Protein AF-A0A4U7F0R4-F1 (afdb_monomer)

Foldseek 3Di:
DADDQDDDPDQLCPCPPPDHSVRSCCCRVPVVVVVSVVVRVVVVVVVVVD

Structure (mmCIF, N/CA/C/O backbone):
data_AF-A0A4U7F0R4-F1
#
_entry.id   AF-A0A4U7F0R4-F1
#
loop_
_atom_site.group_PDB
_atom_site.id
_atom_site.type_symbol
_atom_site.label_atom_id
_atom_site.label_alt_id
_atom_site.label_comp_id
_atom_site.label_asym_id
_atom_site.label_entity_id
_atom_site.label_seq_id
_atom_site.pdbx_PDB_ins_code
_atom_site.Cartn_x
_atom_site.Cartn_y
_atom_site.Cartn_z
_atom_site.occupancy
_atom_site.B_iso_or_equiv
_atom_site.auth_seq_id
_atom_site.auth_comp_id
_atom_site.auth_asym_id
_atom_site.auth_atom_id
_atom_site.pdbx_PDB_model_num
ATOM 1 N N . MET A 1 1 ? 1.123 -7.255 -19.885 1.00 67.81 1 MET A N 1
ATOM 2 C CA . MET A 1 1 ? -0.068 -7.507 -19.030 1.00 67.81 1 MET A CA 1
ATOM 3 C C . MET A 1 1 ? -0.009 -6.502 -17.895 1.00 67.81 1 MET A C 1
ATOM 5 O O . MET A 1 1 ? 1.077 -6.328 -17.365 1.00 67.81 1 MET A O 1
ATOM 9 N N . SER A 1 2 ? -1.111 -5.825 -17.570 1.00 87.06 2 SER A N 1
ATOM 10 C CA . SER A 1 2 ? -1.147 -4.860 -16.463 1.00 87.06 2 SER A CA 1
ATOM 11 C C . SER A 1 2 ? -1.719 -5.541 -15.229 1.00 87.06 2 SER A C 1
ATOM 13 O O . SER A 1 2 ? -2.772 -6.169 -15.320 1.00 87.06 2 SER A O 1
ATOM 15 N N . TYR A 1 3 ? -1.027 -5.430 -14.103 1.00 96.69 3 TYR A N 1
ATOM 16 C CA . TYR A 1 3 ? -1.555 -5.808 -12.798 1.00 96.69 3 TYR A CA 1
ATOM 17 C C . TYR A 1 3 ? -2.460 -4.693 -12.278 1.00 96.69 3 TYR A C 1
ATOM 19 O O . TYR A 1 3 ? -2.227 -3.513 -12.561 1.00 96.69 3 TYR A O 1
ATOM 27 N N . GLU A 1 4 ? -3.474 -5.076 -11.512 1.00 97.44 4 GLU A N 1
ATOM 28 C CA . GLU A 1 4 ? -4.423 -4.173 -10.864 1.00 97.44 4 GLU A CA 1
ATOM 29 C C . GLU A 1 4 ? -4.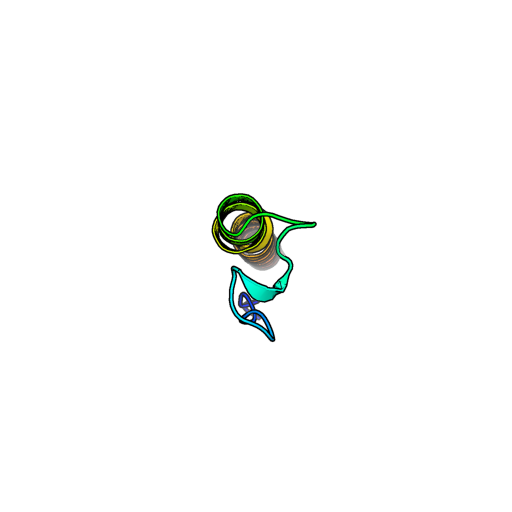446 -4.464 -9.362 1.00 97.44 4 GLU A C 1
ATOM 31 O O . GLU A 1 4 ? -4.124 -5.573 -8.930 1.00 97.44 4 GLU A O 1
ATOM 36 N N . LEU A 1 5 ? -4.770 -3.447 -8.563 1.00 98.06 5 LEU A N 1
ATOM 37 C CA . LEU A 1 5 ? -4.930 -3.608 -7.124 1.00 98.06 5 LEU A CA 1
ATOM 38 C C . LEU A 1 5 ? -6.323 -4.176 -6.845 1.00 98.06 5 LEU A C 1
ATOM 40 O O . LEU A 1 5 ? -7.325 -3.491 -7.055 1.00 98.06 5 LEU A O 1
ATOM 44 N N . ASP A 1 6 ? -6.376 -5.421 -6.378 1.00 97.94 6 ASP A N 1
ATOM 45 C CA . ASP A 1 6 ? -7.631 -6.047 -5.970 1.00 97.94 6 ASP A CA 1
ATOM 46 C C . ASP A 1 6 ? -8.234 -5.315 -4.764 1.00 97.94 6 ASP A C 1
ATOM 48 O O . ASP A 1 6 ? -7.495 -4.962 -3.846 1.00 97.94 6 ASP A O 1
ATOM 52 N N . PRO A 1 7 ? -9.564 -5.129 -4.708 1.00 97.88 7 PRO A N 1
ATOM 53 C CA . PRO A 1 7 ? -10.207 -4.557 -3.536 1.00 97.88 7 PRO A CA 1
ATOM 54 C C . PRO A 1 7 ? -10.063 -5.482 -2.323 1.00 97.88 7 PRO A C 1
ATOM 56 O O . PRO A 1 7 ? -10.036 -6.712 -2.446 1.00 97.88 7 PRO A O 1
ATOM 59 N N . LEU A 1 8 ? -10.056 -4.891 -1.127 1.00 98.00 8 LEU A N 1
ATOM 60 C CA . LEU A 1 8 ? -10.122 -5.665 0.107 1.00 98.00 8 LEU A CA 1
ATOM 61 C C . LEU A 1 8 ? -11.423 -6.489 0.167 1.00 98.00 8 LEU A C 1
ATOM 63 O O . LEU A 1 8 ? -12.486 -6.017 -0.241 1.00 98.00 8 LEU A O 1
ATOM 67 N N . PRO A 1 9 ? -11.380 -7.714 0.723 1.00 98.19 9 PRO A N 1
ATOM 68 C CA . PRO A 1 9 ? -12.569 -8.551 0.882 1.00 98.19 9 PRO A CA 1
ATOM 69 C C . PRO A 1 9 ? -13.438 -8.143 2.089 1.00 98.19 9 PRO A C 1
ATOM 71 O O . PRO A 1 9 ? -14.368 -8.867 2.446 1.00 98.19 9 PRO A O 1
ATOM 74 N N . TYR A 1 10 ? -13.107 -7.030 2.745 1.00 98.50 10 TYR A N 1
ATOM 75 C CA . TYR A 1 10 ? -13.772 -6.466 3.916 1.00 98.50 10 TYR A CA 1
ATOM 76 C C . TYR A 1 10 ? -13.556 -4.947 3.962 1.00 98.50 10 TYR A C 1
ATOM 78 O O . TYR A 1 10 ? -12.642 -4.432 3.316 1.00 98.50 10 TYR A O 1
ATOM 86 N N . ASP A 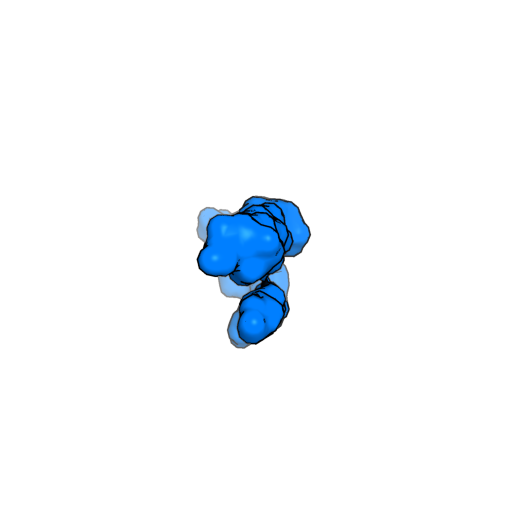1 11 ? -14.382 -4.255 4.745 1.00 98.56 11 ASP A N 1
ATOM 87 C CA . ASP A 1 11 ? -14.264 -2.813 4.983 1.00 98.56 11 ASP A CA 1
ATOM 88 C C . ASP A 1 11 ? -12.974 -2.476 5.761 1.00 98.56 11 ASP A C 1
ATOM 90 O O . ASP A 1 11 ? -12.425 -3.318 6.477 1.00 98.56 11 ASP A O 1
ATOM 94 N N . TYR A 1 12 ? -12.468 -1.245 5.633 1.00 98.56 12 TYR A N 1
ATOM 95 C CA . TYR A 1 12 ? -11.187 -0.839 6.237 1.00 98.56 12 TYR A CA 1
ATOM 96 C C . TYR A 1 12 ? -11.171 -0.894 7.773 1.00 98.56 12 TYR A C 1
ATOM 98 O O . TYR A 1 12 ? -10.108 -1.062 8.367 1.00 98.56 12 TYR A O 1
ATOM 106 N N . ASP A 1 13 ? -12.320 -0.803 8.436 1.00 98.50 13 ASP A N 1
ATOM 107 C CA . ASP A 1 13 ? -12.447 -0.876 9.895 1.00 98.50 13 ASP A CA 1
ATOM 108 C C . ASP A 1 13 ? -12.691 -2.307 10.417 1.00 98.50 13 ASP A C 1
ATOM 110 O O . ASP A 1 13 ? -12.696 -2.544 11.627 1.00 98.50 13 ASP A O 1
ATOM 114 N N . ALA A 1 14 ? -12.827 -3.301 9.531 1.00 98.62 14 ALA A N 1
ATOM 115 C CA . ALA A 1 14 ? -13.223 -4.664 9.897 1.00 98.62 14 ALA A CA 1
ATOM 116 C C . ALA A 1 14 ? -12.231 -5.393 10.825 1.00 98.62 14 ALA A C 1
ATOM 118 O O . ALA A 1 14 ? -12.561 -6.439 11.392 1.00 98.62 14 ALA A O 1
ATOM 119 N N . LEU A 1 15 ? -11.007 -4.874 10.963 1.00 98.12 15 LEU A N 1
ATOM 120 C CA . LEU A 1 15 ? -9.938 -5.451 11.783 1.00 98.12 15 LEU A CA 1
ATOM 121 C C . LEU A 1 15 ? -9.723 -4.708 13.113 1.00 98.12 15 LEU A C 1
ATOM 123 O O . LEU A 1 15 ? -8.818 -5.061 13.881 1.00 98.12 15 LEU A O 1
ATOM 127 N N . GLU A 1 16 ? -10.546 -3.707 13.423 1.00 98.06 16 GLU A N 1
ATOM 128 C CA . GLU A 1 16 ? -10.488 -3.013 14.706 1.00 98.06 16 GLU A CA 1
ATOM 129 C C . GLU A 1 16 ? -10.897 -3.924 15.885 1.00 98.06 16 GLU A C 1
ATOM 131 O O . GLU A 1 16 ? -11.718 -4.831 15.733 1.00 98.06 16 GLU A O 1
ATOM 136 N N . PRO A 1 17 ? -10.329 -3.721 17.096 1.00 97.75 17 PRO A N 1
ATOM 137 C CA . PRO A 1 17 ? -9.321 -2.721 17.468 1.00 97.75 17 PRO A CA 1
ATOM 138 C C . PRO A 1 17 ? -7.875 -3.211 17.256 1.00 97.75 17 PRO A C 1
ATOM 140 O O . PRO A 1 17 ? -6.936 -2.630 17.801 1.00 97.75 17 PRO A O 1
ATOM 143 N N . HIS A 1 18 ? -7.676 -4.326 16.549 1.00 98.56 18 HIS A N 1
ATOM 144 C CA . HIS A 1 18 ? -6.360 -4.951 16.400 1.00 98.56 18 HIS A CA 1
ATOM 145 C C . HIS A 1 18 ? -5.506 -4.268 15.330 1.00 98.56 18 HIS A C 1
ATOM 147 O O . HIS A 1 18 ? -4.289 -4.170 15.490 1.00 98.56 18 HIS A O 1
ATOM 153 N N . ILE A 1 19 ? -6.144 -3.779 14.268 1.00 98.38 19 ILE A N 1
ATOM 154 C CA . ILE A 1 19 ? -5.546 -2.947 13.224 1.00 98.38 19 ILE A CA 1
ATOM 155 C C . ILE A 1 19 ? -6.510 -1.786 12.998 1.00 98.38 19 ILE A C 1
ATOM 157 O O . ILE A 1 19 ? -7.694 -2.025 12.793 1.00 98.38 19 ILE A O 1
ATOM 161 N N . SER A 1 20 ? -6.020 -0.548 13.077 1.00 98.62 20 SER A N 1
ATOM 162 C CA . SER A 1 20 ? -6.865 0.625 12.850 1.00 98.62 20 SER A CA 1
ATOM 163 C C . SER A 1 20 ? -7.200 0.800 11.372 1.00 98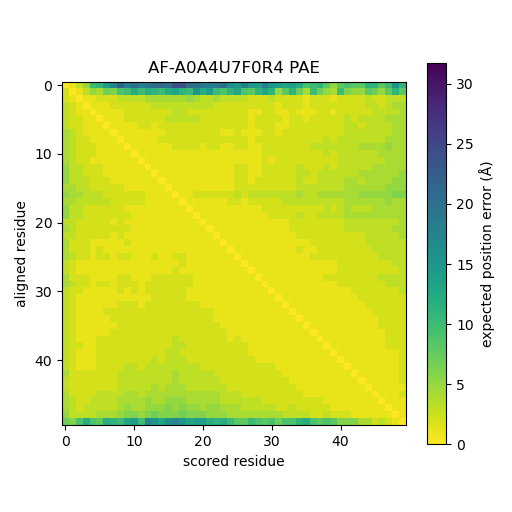.62 20 SER A C 1
ATOM 165 O O . SER A 1 20 ? -6.365 0.503 10.509 1.00 98.62 20 SER A O 1
ATOM 167 N N . GLU A 1 21 ? -8.372 1.379 11.103 1.00 98.62 21 GLU A N 1
ATOM 168 C CA . GLU A 1 21 ? -8.828 1.739 9.752 1.00 98.62 21 GLU A CA 1
ATOM 169 C C . GLU A 1 21 ? -7.746 2.495 8.965 1.00 98.62 21 GLU A C 1
ATOM 171 O O . GLU A 1 21 ? -7.336 2.069 7.887 1.00 98.62 21 GLU A O 1
ATOM 176 N N . GLN A 1 22 ? -7.176 3.546 9.569 1.00 98.56 22 GLN A N 1
ATOM 177 C CA . GLN A 1 22 ? -6.122 4.366 8.958 1.00 98.56 22 GLN A CA 1
ATOM 178 C C . GLN A 1 22 ? -4.890 3.554 8.524 1.00 98.56 22 GLN A C 1
ATOM 180 O O . GLN A 1 22 ? -4.293 3.840 7.486 1.00 98.56 22 GLN A O 1
ATOM 185 N N . VAL A 1 23 ? -4.470 2.563 9.322 1.00 98.50 23 VAL A N 1
ATOM 186 C CA . VAL A 1 23 ? -3.308 1.734 8.969 1.00 98.50 23 VAL A CA 1
ATOM 187 C C . VAL A 1 23 ? -3.642 0.856 7.772 1.00 98.50 23 VAL A C 1
ATOM 189 O O . VAL A 1 23 ? -2.804 0.722 6.881 1.00 98.50 23 VAL A O 1
ATOM 192 N N . LEU A 1 24 ? -4.839 0.268 7.742 1.00 98.56 24 LEU A N 1
ATOM 193 C CA . LEU A 1 24 ? -5.250 -0.603 6.649 1.00 98.56 24 LEU A CA 1
ATOM 194 C C . LEU A 1 24 ? -5.454 0.183 5.344 1.00 98.56 24 LEU A C 1
ATOM 196 O O . LEU A 1 24 ? -4.992 -0.275 4.298 1.00 98.56 24 LEU A O 1
ATOM 200 N N . GLU A 1 25 ? -6.035 1.384 5.416 1.00 98.62 25 GLU A N 1
ATOM 201 C CA . GLU A 1 25 ? -6.185 2.306 4.283 1.00 98.62 25 GLU A CA 1
ATOM 202 C C . GLU A 1 25 ? -4.824 2.670 3.681 1.00 98.62 25 GLU A C 1
ATOM 204 O O . GLU A 1 25 ? -4.585 2.453 2.494 1.00 98.62 25 GLU A O 1
ATOM 209 N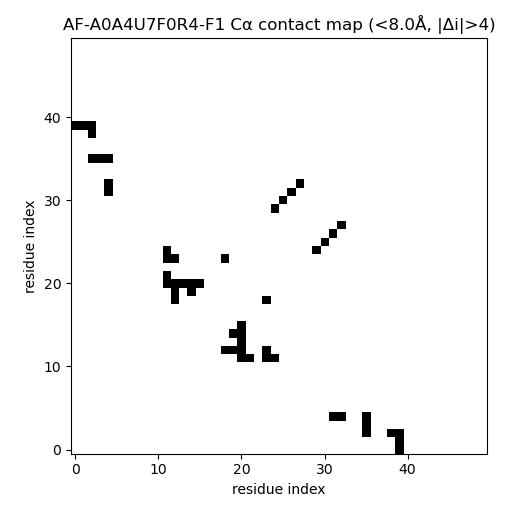 N . TRP A 1 26 ? -3.868 3.125 4.496 1.00 98.62 26 TRP A N 1
ATOM 210 C CA . TRP A 1 26 ? -2.531 3.461 3.993 1.00 98.62 26 TRP A CA 1
ATOM 211 C C . TRP A 1 26 ? -1.774 2.242 3.469 1.00 98.62 26 TRP A C 1
ATOM 213 O O . TRP A 1 26 ? -1.073 2.330 2.456 1.00 98.62 26 TRP A O 1
ATOM 223 N N . HIS A 1 27 ? -1.907 1.092 4.132 1.00 98.75 27 HIS A N 1
ATOM 224 C CA . HIS A 1 27 ? -1.287 -0.144 3.666 1.00 98.75 27 HIS A CA 1
ATOM 225 C C . HIS A 1 27 ? -1.787 -0.514 2.269 1.00 98.75 27 HIS A C 1
ATOM 227 O O . HIS A 1 27 ? -0.977 -0.762 1.375 1.00 98.75 27 HIS A O 1
ATOM 233 N N . HIS A 1 28 ? -3.099 -0.535 2.067 1.00 98.75 28 HIS A N 1
ATOM 234 C CA . HIS A 1 28 ? -3.691 -0.939 0.802 1.00 98.75 28 HIS A CA 1
ATOM 235 C C . HIS A 1 28 ? -3.489 0.128 -0.289 1.00 98.75 28 HIS A C 1
ATOM 237 O O . HIS A 1 28 ? -2.833 -0.126 -1.302 1.00 98.75 28 HIS A O 1
ATOM 243 N N . ASP A 1 29 ? -3.952 1.352 -0.048 1.00 98.44 29 ASP A N 1
ATOM 244 C CA . ASP A 1 29 ? -4.108 2.367 -1.097 1.00 98.44 29 ASP A CA 1
ATOM 245 C C . ASP A 1 29 ? -2.794 3.056 -1.452 1.00 98.44 29 ASP A C 1
ATOM 247 O O . ASP A 1 29 ? -2.643 3.600 -2.546 1.00 98.44 29 ASP A O 1
ATOM 251 N N . THR A 1 30 ? -1.823 3.042 -0.536 1.00 98.25 30 THR A N 1
ATOM 252 C CA . THR A 1 30 ? -0.507 3.646 -0.775 1.00 98.25 30 THR A CA 1
ATOM 253 C C . THR A 1 30 ? 0.562 2.583 -0.974 1.00 98.25 30 THR A C 1
ATOM 255 O O . THR A 1 30 ? 1.226 2.565 -2.012 1.00 98.25 30 THR A O 1
ATOM 258 N N . HIS A 1 31 ? 0.760 1.692 0.000 1.00 98.75 31 HIS A N 1
ATOM 259 C CA . HIS A 1 31 ? 1.885 0.756 -0.057 1.00 98.75 31 HIS A CA 1
ATOM 260 C C . HIS A 1 31 ? 1.663 -0.358 -1.090 1.00 98.75 31 HIS A C 1
ATOM 262 O O . HIS A 1 31 ? 2.531 -0.567 -1.940 1.00 98.75 31 HIS A O 1
A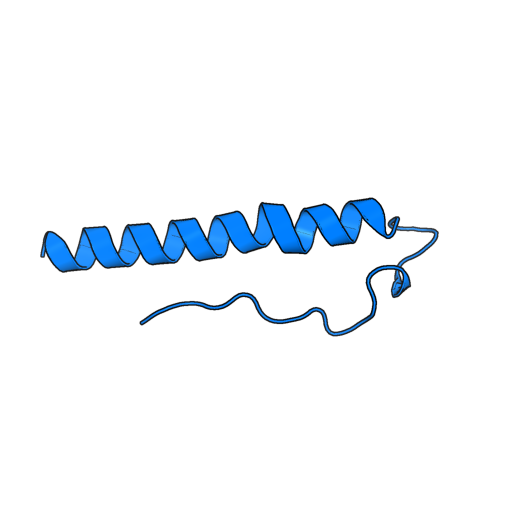TOM 268 N N . HIS A 1 32 ? 0.506 -1.028 -1.081 1.00 98.62 32 HIS A N 1
ATOM 269 C CA . HIS A 1 32 ? 0.209 -2.081 -2.055 1.00 98.62 32 HIS A CA 1
ATOM 270 C C . HIS A 1 32 ? 0.051 -1.511 -3.470 1.00 98.62 32 HIS A C 1
ATOM 272 O O . HIS A 1 32 ? 0.683 -2.016 -4.402 1.00 98.62 32 HIS A O 1
ATOM 278 N N . GLN A 1 33 ? -0.666 -0.391 -3.624 1.00 98.50 33 GLN A N 1
ATOM 279 C CA . GLN A 1 33 ? -0.735 0.326 -4.903 1.00 98.50 33 GLN A CA 1
ATOM 280 C C . GLN A 1 33 ? 0.657 0.697 -5.440 1.00 98.50 33 GLN A C 1
ATOM 282 O O . GLN A 1 33 ? 0.914 0.590 -6.641 1.00 98.50 33 GLN A O 1
ATOM 287 N N . GLY A 1 34 ? 1.580 1.095 -4.559 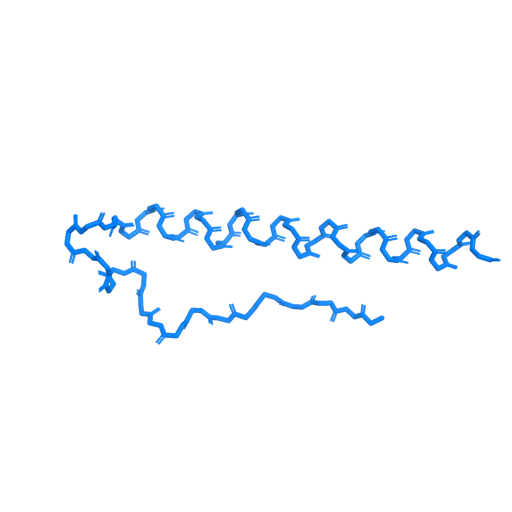1.00 98.50 34 GLY A N 1
ATOM 288 C CA . GLY A 1 34 ? 2.968 1.370 -4.917 1.00 98.50 34 GLY A CA 1
ATOM 289 C C . GLY A 1 34 ? 3.673 0.165 -5.548 1.00 98.50 34 GLY A C 1
ATOM 290 O O . GLY A 1 34 ? 4.365 0.326 -6.555 1.00 98.50 34 GLY A O 1
ATOM 291 N N . TYR A 1 35 ? 3.461 -1.042 -5.016 1.00 98.56 35 TYR A N 1
ATOM 292 C CA . TYR A 1 35 ? 4.006 -2.270 -5.604 1.00 98.56 35 TYR A CA 1
ATOM 293 C C . TYR A 1 35 ? 3.383 -2.594 -6.964 1.00 98.56 35 TYR A C 1
ATOM 295 O O . TYR A 1 35 ? 4.125 -2.910 -7.893 1.00 98.56 35 TYR A O 1
ATOM 303 N N . VAL A 1 36 ? 2.059 -2.462 -7.105 1.00 98.50 36 VAL A N 1
ATOM 304 C CA . VAL A 1 36 ? 1.355 -2.675 -8.385 1.00 98.50 36 VAL A CA 1
ATOM 305 C C . VAL A 1 36 ? 1.902 -1.734 -9.462 1.00 98.50 36 VAL A C 1
ATOM 307 O O . VAL A 1 36 ? 2.293 -2.177 -10.543 1.00 98.50 36 VAL A O 1
ATOM 310 N N . ASN A 1 37 ? 2.018 -0.443 -9.141 1.00 98.44 37 ASN A N 1
ATOM 311 C CA . ASN A 1 37 ? 2.555 0.565 -10.056 1.00 98.44 37 ASN A CA 1
ATOM 312 C C . ASN A 1 37 ? 4.009 0.265 -10.440 1.00 98.44 37 ASN A C 1
ATOM 314 O O . ASN A 1 37 ? 4.363 0.314 -11.618 1.00 98.44 37 ASN A O 1
ATOM 318 N N . GLY A 1 38 ? 4.849 -0.057 -9.451 1.00 98.19 38 GLY A N 1
ATOM 319 C CA . GLY A 1 38 ? 6.260 -0.363 -9.672 1.00 98.19 38 GLY A CA 1
ATOM 320 C C . GLY A 1 38 ? 6.467 -1.609 -10.531 1.00 98.19 38 GLY A C 1
ATOM 321 O O . GLY A 1 38 ? 7.332 -1.606 -11.405 1.00 98.19 38 GLY A O 1
ATOM 322 N N . TRP A 1 39 ? 5.655 -2.649 -10.327 1.00 98.25 39 TRP A N 1
ATOM 323 C CA . TRP A 1 39 ? 5.703 -3.856 -11.147 1.00 98.25 39 TRP A CA 1
ATOM 324 C C . TRP A 1 39 ? 5.338 -3.557 -12.603 1.00 98.25 39 TRP A C 1
ATOM 326 O O . TRP A 1 39 ? 6.083 -3.925 -13.510 1.00 98.25 39 TRP A O 1
ATOM 336 N N . ASN A 1 40 ? 4.225 -2.855 -12.833 1.00 98.19 40 ASN A N 1
ATOM 337 C CA . ASN A 1 40 ? 3.785 -2.500 -14.183 1.00 98.19 40 ASN A CA 1
ATOM 338 C C . ASN A 1 40 ? 4.848 -1.684 -14.932 1.00 98.19 40 ASN A C 1
ATOM 340 O O . ASN A 1 40 ? 5.172 -2.010 -16.071 1.00 98.19 40 ASN A O 1
ATOM 344 N N . ALA A 1 41 ? 5.449 -0.692 -14.268 1.00 98.06 41 ALA A N 1
ATOM 345 C CA . ALA A 1 41 ? 6.528 0.106 -14.847 1.00 98.06 41 ALA A CA 1
ATOM 346 C C . ALA A 1 41 ? 7.780 -0.732 -15.175 1.00 98.06 41 ALA A C 1
ATOM 348 O O . ALA A 1 41 ? 8.438 -0.501 -16.191 1.00 98.06 41 ALA A O 1
ATOM 349 N N . ALA A 1 42 ? 8.121 -1.711 -14.330 1.00 97.88 42 ALA A N 1
ATOM 350 C CA . ALA A 1 42 ? 9.262 -2.593 -14.565 1.00 97.88 42 ALA A CA 1
ATOM 351 C C . ALA A 1 42 ? 9.030 -3.541 -15.752 1.00 97.88 42 ALA A C 1
ATOM 353 O O . ALA A 1 42 ? 9.943 -3.734 -16.555 1.00 97.88 42 ALA A O 1
ATOM 354 N N . GLU A 1 43 ? 7.827 -4.104 -15.885 1.00 97.69 43 GLU A N 1
ATOM 355 C CA . GLU A 1 43 ? 7.454 -4.943 -17.031 1.00 97.69 43 GLU A CA 1
ATOM 356 C C . GLU A 1 43 ? 7.446 -4.146 -18.339 1.00 97.69 43 GLU A C 1
ATOM 358 O O . GLU A 1 43 ? 8.005 -4.618 -19.325 1.00 97.69 43 GLU A O 1
ATOM 363 N N . GLU A 1 44 ? 6.887 -2.929 -18.338 1.00 97.12 44 GLU A N 1
ATOM 364 C CA . GLU A 1 44 ? 6.923 -2.020 -19.494 1.00 97.12 44 GLU A CA 1
ATOM 365 C C . GLU A 1 44 ? 8.370 -1.721 -19.904 1.00 97.12 44 GLU A C 1
ATOM 367 O O . GLU A 1 44 ? 8.756 -1.955 -21.048 1.00 97.12 44 GLU A O 1
ATOM 372 N N . THR A 1 45 ? 9.211 -1.328 -18.940 1.00 97.81 45 THR A N 1
ATOM 373 C CA . THR A 1 45 ? 10.641 -1.089 -19.186 1.00 97.81 45 THR A CA 1
ATOM 374 C C . THR A 1 45 ? 11.324 -2.335 -19.758 1.00 97.81 45 THR A C 1
ATOM 376 O O . THR A 1 45 ? 12.145 -2.237 -20.66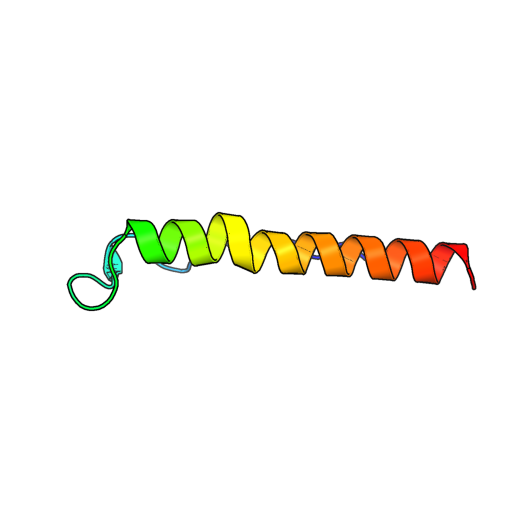9 1.00 97.81 45 THR A O 1
ATOM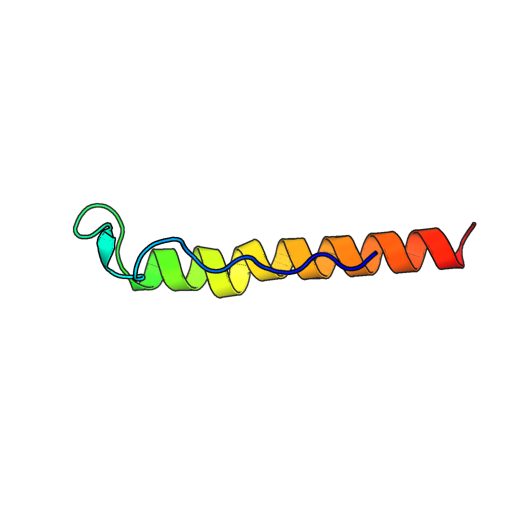 379 N N . LEU A 1 46 ? 11.020 -3.526 -19.237 1.00 97.44 46 LEU A N 1
ATOM 380 C CA . LEU A 1 46 ? 11.611 -4.769 -19.725 1.00 97.44 46 LEU A CA 1
ATOM 381 C C . LEU A 1 46 ? 11.164 -5.095 -21.156 1.00 97.44 46 LEU A C 1
ATOM 383 O O . LEU A 1 46 ? 11.981 -5.567 -21.944 1.00 97.44 46 LEU A O 1
ATOM 387 N N . GLU A 1 47 ? 9.894 -4.867 -21.489 1.00 97.00 47 GLU A N 1
ATOM 388 C CA . GLU A 1 47 ? 9.342 -5.089 -22.829 1.00 97.00 47 GLU A CA 1
ATOM 389 C C . GLU A 1 47 ? 9.961 -4.140 -23.862 1.00 97.00 47 GLU A C 1
ATOM 391 O O . GLU A 1 47 ? 10.355 -4.594 -24.934 1.00 97.00 47 GLU A O 1
ATOM 396 N N . GLU A 1 48 ? 10.143 -2.862 -23.519 1.00 97.50 48 GLU A N 1
ATOM 397 C CA . GLU A 1 48 ? 10.780 -1.863 -24.390 1.00 97.50 48 GLU A CA 1
ATOM 398 C C . GLU A 1 48 ? 12.256 -2.158 -24.699 1.00 97.50 48 GLU A C 1
ATOM 400 O O . GLU A 1 48 ? 12.776 -1.722 -25.727 1.00 97.50 48 GLU A O 1
ATOM 405 N N . ASN A 1 49 ? 12.946 -2.872 -23.805 1.00 97.56 49 ASN A N 1
ATOM 406 C CA . ASN A 1 49 ? 14.386 -3.133 -23.893 1.00 97.56 49 ASN A 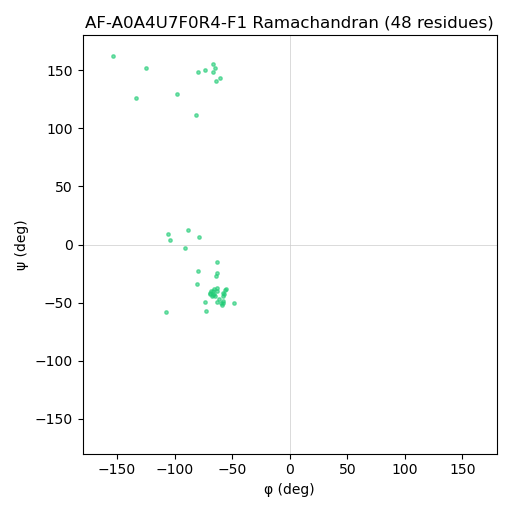CA 1
ATOM 407 C C . ASN A 1 49 ? 14.732 -4.579 -24.306 1.00 97.56 49 ASN A C 1
ATOM 409 O O . ASN A 1 49 ? 15.902 -4.968 -24.232 1.00 97.56 49 ASN A O 1
ATOM 413 N N . ARG A 1 50 ? 13.740 -5.381 -24.708 1.00 90.94 50 ARG A N 1
ATOM 414 C CA . ARG A 1 50 ? 13.930 -6.726 -25.279 1.00 90.94 50 ARG A CA 1
ATOM 415 C C . ARG A 1 50 ? 14.184 -6.680 -26.782 1.00 90.94 50 ARG A C 1
ATOM 417 O O . ARG A 1 50 ? 15.013 -7.506 -27.228 1.00 90.94 50 ARG A O 1
#

Secondary structure (DSSP, 8-state):
-----PPPSS-TTTTTTTS-HHHHHIIIIIIIHHHHHHHHHHHHHHHHT-

Solvent-accessible surface area (backbone atoms only — not comparable to full-atom values): 3077 Å² total; per-residue (Å²): 134,81,70,76,80,78,77,72,99,60,64,57,56,74,49,54,93,83,41,51,35,71,58,47,46,48,46,48,71,48,54,49,41,48,52,40,52,51,50,40,53,50,52,52,53,50,63,78,72,109

Mean predicted aligned error: 2.43 Å

Sequence (50 aa):
MSYELDPLPYDYDALEPHISEQVLEWHHDTHHQGYVNGWNAAEETLEENR

pLDDT: mean 97.21, std 4.61, range [67.81, 98.75]

Radius of gyration: 14.58 Å; Cα contacts (8 Å, |Δi|>4): 26; chains: 1; bounding box: 29×13×43 Å

Nearest PDB structures (foldseek):
  3ak1-assembly1_D  TM=9.958E-01  e=9.340E-04  Aeropyrum pernix K1
  1ids-assembly1_C  TM=9.894E-01  e=3.075E-03  Mycobacterium tuberculosis
  1gn2-assembly1_A  TM=9.889E-01  e=3.075E-03  Mycobacterium tuberculosis
  8bhx-assembly1_A  TM=9.793E-01  e=2.867E-03  Thermobifida fusca
  1gn6-assembly1_A  TM=9.858E-01  e=3.538E-03  Mycobacterium tuberculosis